Protein AF-A0A7S3HCI3-F1 (afdb_monomer_lite)

Foldseek 3Di:
DDKDAKKFQQAKKKKAWQAAKKAQCDDPRGDIDGHLDMDIGHHGDIGRIMDRPDPTDMDMDHPGWMFGADPVRPHGPDIDDPVNVVVVCVVQLHDDDDPDPVSVPDDRGDHGPDDDDDDPRDPVSVCVSVVVCVVVDPPDPPPDPPDD

Secondary structure (DSSP, 8-state):
-EEPPPEEESS-EEEEEEES-EEE-SSTT-EEE-TT-EEEE-TT-EES-EEESSS-EEEEEESS-EEEEPTTSSSEEEEE-HHHHHHHHHHTT-PPPPSSHHHHHSPPPSP--SPPPPPS--HHHHHHHHHHHTTT--------TT--

Sequence (148 aa):
GTTQPTLVHLGASDTYILSGKLSYTKGPMKGSIGPGVWAYTPAGAKMEGTTAEEDTEYLATFYGPVAFMDADGKSVRELLTGFDVKAAASRSGISLLPNTLAEAIGERPLGYQGPGAPLAMTQERNEAVMSKAAGIAQITELSNAHFV

pLDDT: mean 84.27, std 13.82, range [35.66, 97.81]

Structure (mmCIF, N/CA/C/O backbone):
data_AF-A0A7S3HCI3-F1
#
_entry.id   AF-A0A7S3HCI3-F1
#
loop_
_atom_site.group_PDB
_atom_site.id
_atom_site.type_symbol
_atom_site.label_atom_id
_atom_site.label_alt_id
_atom_site.label_comp_id
_atom_site.label_asym_id
_atom_site.label_entity_id
_atom_site.label_seq_id
_atom_site.pdbx_PDB_ins_code
_atom_site.Cartn_x
_atom_site.Cartn_y
_atom_site.Cartn_z
_atom_site.occupancy
_atom_site.B_iso_or_equiv
_atom_site.auth_seq_id
_atom_site.auth_comp_id
_atom_site.auth_asym_id
_atom_site.auth_atom_id
_atom_site.pdbx_PDB_model_num
ATOM 1 N N . GLY A 1 1 ? -6.499 -10.209 13.473 1.00 84.44 1 GLY A N 1
ATOM 2 C CA . GLY A 1 1 ? -5.660 -9.265 12.728 1.00 84.44 1 GLY A CA 1
ATOM 3 C C . GLY A 1 1 ? -4.501 -9.950 12.027 1.00 84.44 1 GLY A C 1
ATOM 4 O O . GLY A 1 1 ? -4.176 -11.078 12.382 1.00 84.44 1 GLY A O 1
ATOM 5 N N . THR A 1 2 ? -3.882 -9.266 11.065 1.00 92.19 2 THR A N 1
ATOM 6 C CA . THR A 1 2 ? -2.746 -9.749 10.257 1.00 92.19 2 THR A CA 1
ATOM 7 C C . THR A 1 2 ? -1.692 -8.653 10.153 1.00 92.19 2 THR A C 1
ATOM 9 O O . THR A 1 2 ? -2.021 -7.506 9.850 1.00 92.19 2 THR A O 1
ATOM 12 N N . THR A 1 3 ? -0.424 -9.000 10.379 1.00 92.62 3 THR A N 1
ATOM 13 C CA . THR A 1 3 ? 0.712 -8.076 10.258 1.00 92.62 3 THR A CA 1
ATOM 14 C C . THR A 1 3 ? 1.450 -8.305 8.948 1.00 92.62 3 THR A C 1
ATOM 16 O O . THR A 1 3 ? 1.844 -9.427 8.633 1.00 92.62 3 THR A O 1
ATOM 19 N N . GLN A 1 4 ? 1.650 -7.232 8.188 1.00 90.88 4 GLN A N 1
ATOM 20 C CA . GLN A 1 4 ? 2.467 -7.261 6.981 1.00 90.88 4 GLN A CA 1
ATOM 21 C C . GLN A 1 4 ? 3.947 -7.483 7.328 1.00 90.88 4 GLN A C 1
ATOM 23 O O . GLN A 1 4 ? 4.406 -7.015 8.374 1.00 90.88 4 GLN A O 1
ATOM 28 N N . PRO A 1 5 ? 4.718 -8.163 6.463 1.00 92.81 5 PRO A N 1
ATOM 29 C CA . PRO A 1 5 ? 6.158 -8.299 6.652 1.00 92.81 5 PRO A CA 1
ATOM 30 C C . PRO A 1 5 ? 6.862 -6.935 6.623 1.00 92.81 5 PRO A C 1
ATOM 32 O O . PRO A 1 5 ? 6.326 -5.941 6.127 1.00 92.81 5 PRO A O 1
ATOM 35 N N . THR A 1 6 ? 8.101 -6.902 7.119 1.00 94.75 6 THR A N 1
ATOM 36 C CA . THR A 1 6 ? 8.958 -5.721 6.974 1.00 94.75 6 THR A CA 1
ATOM 37 C C . THR A 1 6 ? 9.183 -5.434 5.494 1.00 94.75 6 THR A C 1
ATOM 39 O O . THR A 1 6 ? 9.592 -6.322 4.742 1.00 94.75 6 THR A O 1
ATOM 42 N N . LEU A 1 7 ? 8.954 -4.191 5.085 1.00 95.00 7 LEU A N 1
ATOM 43 C CA . LEU A 1 7 ? 9.055 -3.773 3.693 1.00 95.00 7 LEU A CA 1
ATOM 44 C C . LEU A 1 7 ? 9.715 -2.404 3.546 1.00 95.00 7 LEU A C 1
ATOM 46 O O . LEU A 1 7 ? 9.769 -1.616 4.491 1.00 95.00 7 LEU A O 1
ATOM 50 N N . VAL A 1 8 ? 10.212 -2.123 2.347 1.00 96.25 8 VAL A N 1
ATOM 51 C CA . VAL A 1 8 ? 10.692 -0.809 1.923 1.00 96.25 8 VAL A CA 1
ATOM 52 C C . VAL A 1 8 ? 9.935 -0.392 0.671 1.00 96.25 8 VAL A C 1
ATOM 54 O O . VAL A 1 8 ? 9.868 -1.133 -0.311 1.00 96.25 8 VAL A O 1
ATOM 57 N N . HIS A 1 9 ? 9.392 0.817 0.696 1.00 96.12 9 HIS A N 1
ATOM 58 C CA . HIS A 1 9 ? 8.781 1.450 -0.464 1.00 96.12 9 HIS A CA 1
ATOM 59 C C . HIS A 1 9 ? 9.880 1.988 -1.391 1.00 96.12 9 HIS A C 1
ATOM 61 O O . HIS A 1 9 ? 10.560 2.948 -1.037 1.00 96.12 9 HIS A O 1
ATOM 67 N N . LEU A 1 10 ? 10.102 1.373 -2.563 1.00 97.31 10 LEU A N 1
ATOM 68 C CA . LEU A 1 10 ? 11.132 1.840 -3.512 1.00 97.31 10 LEU A CA 1
ATOM 69 C C . LEU A 1 10 ? 10.668 3.044 -4.349 1.00 97.31 10 LEU A C 1
ATOM 71 O O . LEU A 1 10 ? 11.492 3.742 -4.933 1.00 97.31 10 LEU A O 1
ATOM 75 N N . GLY A 1 11 ? 9.362 3.309 -4.370 1.00 97.62 11 GLY A N 1
ATOM 76 C CA . GLY A 1 11 ? 8.753 4.570 -4.796 1.00 97.62 11 GLY A CA 1
ATOM 77 C C . GLY A 1 11 ? 7.813 5.096 -3.712 1.00 97.62 11 GLY A C 1
ATOM 78 O O . GLY A 1 11 ? 7.634 4.440 -2.693 1.00 97.62 11 GLY A O 1
ATOM 79 N N . ALA A 1 12 ? 7.213 6.269 -3.902 1.00 96.94 12 ALA A N 1
ATOM 80 C CA . ALA A 1 12 ? 6.219 6.773 -2.952 1.00 96.94 12 ALA A CA 1
ATOM 81 C C . ALA A 1 12 ? 4.945 5.907 -2.958 1.00 96.94 12 ALA A C 1
ATOM 83 O O . ALA A 1 12 ? 4.693 5.158 -3.907 1.00 96.94 12 ALA A O 1
ATOM 84 N N . SER A 1 13 ? 4.113 6.031 -1.9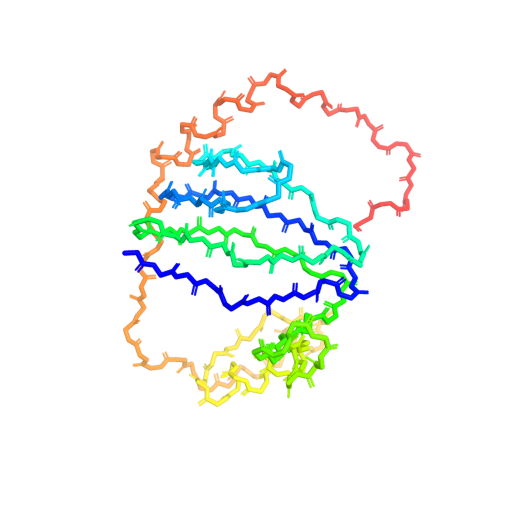28 1.00 95.69 13 SER A N 1
ATOM 85 C CA . SER A 1 13 ? 2.762 5.471 -1.940 1.00 95.69 13 SER A CA 1
ATOM 86 C C . SER A 1 13 ? 1.791 6.270 -1.091 1.00 95.69 13 SER A C 1
ATOM 88 O O . SER A 1 13 ? 2.174 6.841 -0.072 1.00 95.69 13 SER A O 1
ATOM 90 N N . ASP A 1 14 ? 0.520 6.182 -1.447 1.00 95.12 14 ASP A N 1
ATOM 91 C CA . ASP A 1 14 ? -0.592 6.738 -0.688 1.00 95.12 14 ASP A CA 1
ATOM 92 C C . ASP A 1 14 ? -1.504 5.614 -0.209 1.00 95.12 14 ASP A C 1
ATOM 94 O O . ASP A 1 14 ? -1.642 4.585 -0.873 1.00 95.12 14 ASP A O 1
ATOM 98 N N . THR A 1 15 ? -2.143 5.793 0.941 1.00 92.56 15 THR A N 1
ATOM 99 C CA . THR A 1 15 ? -3.132 4.853 1.477 1.00 92.56 15 THR A CA 1
ATOM 100 C C . THR A 1 15 ? -4.324 5.606 2.042 1.00 92.56 15 THR A C 1
ATOM 102 O O . THR A 1 15 ? -4.158 6.605 2.734 1.00 92.56 15 THR A O 1
ATOM 105 N N . TYR A 1 16 ? -5.531 5.116 1.774 1.00 92.00 16 TYR A N 1
ATOM 106 C CA . TYR A 1 16 ? -6.779 5.644 2.309 1.00 92.00 16 TYR A CA 1
ATOM 107 C C . TYR A 1 16 ? -7.607 4.524 2.936 1.00 92.00 16 TYR A C 1
ATOM 109 O O . TYR A 1 16 ? -7.953 3.556 2.258 1.00 92.00 16 TYR A O 1
ATOM 117 N N . ILE A 1 17 ? -7.924 4.644 4.226 1.00 89.62 17 ILE A N 1
ATOM 118 C CA . ILE A 1 17 ? -8.655 3.604 4.959 1.00 89.62 17 ILE A CA 1
ATOM 119 C C . ILE A 1 17 ? -10.157 3.733 4.694 1.00 89.62 17 ILE A C 1
ATOM 121 O O . ILE A 1 17 ? -10.767 4.762 4.990 1.00 89.62 17 ILE A O 1
ATOM 125 N N . LEU A 1 18 ? -10.759 2.662 4.179 1.00 89.75 18 LEU A N 1
ATOM 126 C CA . LEU A 1 18 ? -12.185 2.573 3.865 1.00 89.75 18 LEU A CA 1
ATOM 127 C C . LEU A 1 18 ? -12.967 2.024 5.067 1.00 89.75 18 LEU A C 1
ATOM 129 O O . LEU A 1 18 ? -13.975 2.590 5.488 1.00 89.75 18 LEU A O 1
ATOM 133 N N . SER A 1 19 ? -12.484 0.938 5.661 1.00 90.25 19 SER A N 1
ATOM 134 C CA . SER A 1 19 ? -13.112 0.262 6.796 1.00 90.25 19 SER A CA 1
ATOM 135 C C . SER A 1 19 ? -12.046 -0.392 7.684 1.00 90.25 19 SER A C 1
ATOM 137 O O . SER A 1 19 ? -10.894 -0.536 7.277 1.00 90.25 19 SER A O 1
ATOM 139 N N . GLY A 1 20 ? -12.416 -0.759 8.911 1.00 92.19 20 GLY A N 1
ATOM 140 C CA . GLY A 1 20 ? -11.519 -1.430 9.854 1.00 92.19 20 GLY A CA 1
ATOM 141 C C . GLY A 1 20 ? -10.498 -0.514 10.533 1.00 92.19 20 GLY A C 1
ATOM 142 O O . GLY A 1 20 ? -10.730 0.688 10.705 1.00 92.19 20 GLY A O 1
ATOM 143 N N . LYS A 1 21 ? -9.352 -1.088 10.920 1.00 92.94 21 LYS A N 1
ATOM 144 C CA . LYS A 1 21 ? -8.317 -0.419 11.715 1.00 92.94 21 LYS A CA 1
ATOM 145 C C . LYS A 1 21 ? -6.923 -0.959 11.408 1.00 92.94 21 LYS A C 1
ATOM 147 O O . LYS A 1 21 ? -6.653 -2.153 11.547 1.00 92.94 21 LYS A O 1
ATOM 152 N N . LEU A 1 22 ? -6.016 -0.039 11.088 1.00 92.50 22 LEU A N 1
ATOM 153 C CA . LEU A 1 22 ? -4.631 -0.325 10.736 1.00 92.50 22 LEU A CA 1
ATOM 154 C C . LEU A 1 22 ? -3.676 0.304 11.764 1.00 92.50 22 LEU A C 1
ATOM 156 O O . LEU A 1 22 ? -3.736 1.505 12.019 1.00 92.50 22 LEU A O 1
ATOM 160 N N . SER A 1 23 ? -2.791 -0.494 12.356 1.00 92.06 23 SER A N 1
ATOM 161 C CA . SER A 1 23 ? -1.837 -0.075 13.388 1.00 92.06 23 SER A CA 1
ATOM 162 C C . SER A 1 23 ? -0.393 -0.136 12.895 1.00 92.06 23 SER A C 1
ATOM 164 O O . SER A 1 23 ? 0.050 -1.141 12.338 1.00 92.06 23 SER A O 1
ATOM 166 N N . TYR A 1 24 ? 0.376 0.909 13.190 1.00 89.44 24 TYR A N 1
ATOM 167 C CA . TYR A 1 24 ? 1.829 0.937 13.040 1.00 89.44 24 TYR A CA 1
ATOM 168 C C . TYR A 1 24 ? 2.458 0.617 14.393 1.00 89.44 24 TYR A C 1
ATOM 170 O 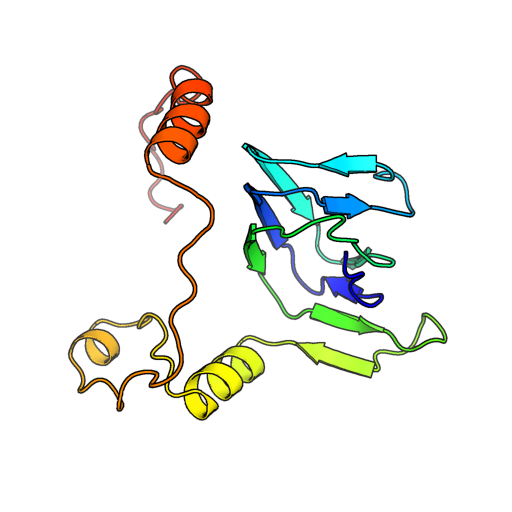O . TYR A 1 24 ? 2.285 1.353 15.367 1.00 89.44 24 TYR A O 1
ATOM 178 N N . THR A 1 25 ? 3.181 -0.497 14.490 1.00 82.12 25 THR A N 1
ATOM 179 C CA . THR A 1 25 ? 3.681 -0.989 15.786 1.00 82.12 25 THR A CA 1
ATOM 180 C C . THR A 1 25 ? 4.996 -0.342 16.215 1.00 82.12 25 THR A C 1
ATOM 182 O O . THR A 1 25 ? 5.343 -0.368 17.400 1.00 82.12 25 THR A O 1
ATOM 185 N N . LYS A 1 26 ? 5.734 0.239 15.265 1.00 82.56 26 LYS A N 1
ATOM 186 C CA . LYS A 1 26 ? 7.074 0.805 15.453 1.00 82.56 26 LYS A CA 1
ATOM 187 C C . LYS A 1 26 ? 7.242 2.126 14.698 1.00 82.56 26 LYS A C 1
ATOM 189 O O . LYS A 1 26 ? 6.424 2.485 13.857 1.00 82.56 26 LYS A O 1
ATOM 194 N N . GLY A 1 27 ? 8.346 2.811 14.990 1.00 82.75 27 GLY A N 1
ATOM 195 C CA . GLY A 1 27 ? 8.741 4.054 14.334 1.00 82.75 27 GLY A CA 1
ATOM 196 C C . GLY A 1 27 ? 8.009 5.298 14.856 1.00 82.75 27 GLY A C 1
ATOM 197 O O . GLY A 1 27 ? 7.185 5.204 15.768 1.00 82.75 27 GLY A O 1
ATOM 198 N N . PRO A 1 28 ? 8.310 6.479 14.286 1.00 81.06 28 PRO A N 1
ATOM 199 C CA . PRO A 1 28 ? 7.740 7.758 14.721 1.00 81.06 28 PRO A CA 1
ATOM 200 C C . PRO A 1 28 ? 6.216 7.840 14.580 1.00 81.06 28 PRO A C 1
ATOM 202 O O . PRO A 1 28 ? 5.570 8.574 15.316 1.00 81.06 28 PRO A O 1
ATOM 205 N N . MET A 1 29 ? 5.648 7.058 13.658 1.00 78.19 29 MET A N 1
ATOM 206 C CA . MET A 1 29 ? 4.212 7.001 13.377 1.00 78.19 29 MET A CA 1
ATOM 207 C C . MET A 1 29 ? 3.487 5.904 14.173 1.00 78.19 29 MET A C 1
ATOM 209 O O . MET A 1 29 ? 2.378 5.520 13.807 1.00 78.19 29 MET A O 1
ATOM 213 N N . LYS A 1 30 ? 4.100 5.375 15.247 1.00 87.06 30 LYS A N 1
ATOM 214 C CA . LYS A 1 30 ? 3.481 4.347 16.094 1.00 87.06 30 LYS A CA 1
ATOM 215 C C . LYS A 1 30 ? 2.105 4.814 16.580 1.00 87.06 30 LYS A C 1
ATOM 217 O O . LYS A 1 30 ? 1.990 5.837 17.249 1.00 87.06 30 LYS A O 1
ATOM 222 N N . GLY A 1 31 ? 1.076 4.028 16.292 1.00 88.88 31 GLY A N 1
ATOM 223 C CA . GLY A 1 31 ? -0.313 4.386 16.558 1.00 88.88 31 GLY A CA 1
ATOM 224 C C . GLY A 1 31 ? -1.267 3.587 15.681 1.00 88.88 31 GLY A C 1
ATOM 225 O O . GLY A 1 31 ? -0.883 2.561 15.124 1.00 88.88 31 GLY A O 1
ATOM 226 N N . SER A 1 32 ? -2.504 4.061 15.549 1.00 91.56 32 SER A N 1
ATOM 227 C CA . SER A 1 32 ? -3.509 3.435 14.689 1.00 91.56 32 SER A CA 1
ATOM 228 C C . SER A 1 32 ? -4.270 4.462 13.869 1.00 91.56 32 SER A C 1
ATOM 230 O O . SER A 1 32 ? -4.621 5.522 14.386 1.00 91.56 32 SER A O 1
ATOM 232 N N . ILE A 1 33 ? -4.584 4.100 12.633 1.00 89.62 33 ILE A N 1
ATOM 233 C CA . ILE A 1 33 ? -5.433 4.851 11.716 1.00 89.62 33 ILE A CA 1
ATOM 234 C C . ILE A 1 33 ? -6.691 4.039 11.387 1.00 89.62 33 ILE A C 1
ATOM 236 O O . ILE A 1 33 ? -6.697 2.809 11.456 1.00 89.62 33 ILE A O 1
ATOM 240 N N . GLY A 1 34 ? -7.775 4.744 11.073 1.00 89.75 34 GLY A N 1
ATOM 241 C CA . GLY A 1 34 ? -9.093 4.167 10.816 1.00 89.75 34 GLY A CA 1
ATOM 242 C C . GLY A 1 34 ? -9.795 4.863 9.648 1.00 89.75 34 GLY A C 1
ATOM 243 O O . GLY A 1 34 ? -9.163 5.659 8.951 1.00 89.75 34 GLY A O 1
ATOM 244 N N . PRO A 1 35 ? -11.091 4.592 9.427 1.00 89.62 35 PRO A N 1
ATOM 245 C CA . PRO A 1 35 ? -11.801 5.007 8.222 1.00 89.62 35 PRO A CA 1
ATOM 246 C C . PRO A 1 35 ? -11.775 6.519 7.998 1.00 89.62 35 PRO A C 1
ATOM 248 O O . PRO A 1 35 ? -12.001 7.298 8.926 1.00 89.62 35 PRO A O 1
ATOM 251 N N . GLY A 1 36 ? -11.532 6.925 6.754 1.00 84.06 36 GLY A N 1
ATOM 252 C CA . GLY A 1 36 ? -11.433 8.328 6.354 1.00 84.06 36 GLY A CA 1
ATOM 253 C C . GLY A 1 36 ? -10.039 8.940 6.504 1.00 84.06 36 GLY A C 1
ATOM 254 O O . GLY A 1 36 ? -9.846 10.092 6.119 1.00 84.06 36 GLY A O 1
ATOM 255 N N . VAL A 1 37 ? -9.063 8.199 7.037 1.00 87.94 37 VAL A N 1
ATOM 256 C CA . VAL A 1 37 ? -7.673 8.660 7.131 1.00 87.94 37 VAL A CA 1
ATOM 257 C C . VAL A 1 37 ? -6.937 8.384 5.823 1.00 87.94 37 VAL A C 1
ATOM 259 O O . VAL A 1 37 ? -6.905 7.248 5.346 1.00 87.94 37 VAL A O 1
ATOM 262 N N . TRP A 1 38 ? -6.308 9.429 5.286 1.00 92.00 38 TRP A N 1
ATOM 263 C CA . TRP A 1 38 ? -5.309 9.345 4.226 1.00 92.00 38 TRP A CA 1
ATOM 264 C C . TRP A 1 38 ? -3.900 9.416 4.823 1.00 92.00 38 TRP A C 1
ATOM 266 O O . TRP A 1 38 ? -3.651 10.197 5.744 1.00 92.00 38 TRP A O 1
ATOM 276 N N . ALA A 1 39 ? -2.982 8.615 4.295 1.00 88.56 39 ALA A N 1
ATOM 277 C CA . ALA A 1 39 ? -1.587 8.577 4.700 1.00 88.56 39 ALA A CA 1
ATOM 278 C C . ALA A 1 39 ? -0.671 8.564 3.472 1.00 88.56 39 ALA A C 1
ATOM 280 O O . ALA A 1 39 ? -0.883 7.790 2.540 1.00 88.56 39 ALA A O 1
ATOM 281 N N . TYR A 1 40 ? 0.381 9.378 3.527 1.00 93.12 40 TYR A N 1
ATOM 282 C CA . TYR A 1 40 ? 1.468 9.400 2.552 1.00 93.12 40 TYR A CA 1
ATOM 283 C C . TYR A 1 40 ? 2.692 8.670 3.101 1.00 93.12 40 TYR A C 1
ATOM 285 O O . TYR A 1 40 ? 3.087 8.875 4.251 1.00 93.12 40 TYR A O 1
ATOM 293 N N . THR A 1 41 ? 3.325 7.855 2.261 1.00 92.25 41 THR A N 1
ATOM 294 C CA . THR A 1 41 ? 4.586 7.171 2.555 1.00 92.25 41 THR A CA 1
ATOM 295 C C . THR A 1 41 ? 5.636 7.577 1.517 1.00 92.25 41 THR A C 1
ATOM 297 O O . THR A 1 41 ? 5.455 7.304 0.327 1.00 92.25 41 THR A O 1
ATOM 300 N N . PRO A 1 42 ? 6.741 8.230 1.924 1.00 94.19 42 PRO A N 1
ATOM 301 C CA . PRO A 1 42 ? 7.778 8.651 0.990 1.00 94.19 42 PRO A CA 1
ATOM 302 C C . PRO A 1 42 ? 8.593 7.463 0.464 1.00 94.19 42 PRO A C 1
ATOM 304 O O . PRO A 1 42 ? 8.745 6.440 1.134 1.00 94.19 42 PRO A O 1
ATOM 307 N N . ALA A 1 43 ? 9.188 7.634 -0.718 1.00 96.75 43 ALA A N 1
ATOM 308 C CA . ALA A 1 43 ? 10.159 6.681 -1.250 1.00 96.75 43 ALA A CA 1
ATOM 309 C C . ALA A 1 43 ? 11.339 6.490 -0.276 1.00 96.75 43 ALA A C 1
ATOM 311 O O . ALA A 1 43 ? 11.818 7.440 0.343 1.00 96.75 43 ALA A O 1
ATOM 312 N N . GLY A 1 44 ? 11.805 5.251 -0.141 1.00 95.06 44 GLY A N 1
ATOM 313 C CA . GLY A 1 44 ? 12.846 4.845 0.804 1.00 95.06 44 GLY A CA 1
ATOM 314 C C . GLY A 1 44 ? 12.345 4.582 2.227 1.00 95.06 44 GLY A C 1
ATOM 315 O O . GLY A 1 44 ? 13.127 4.130 3.065 1.00 95.06 44 GLY A O 1
ATOM 316 N N . ALA A 1 45 ? 11.062 4.818 2.525 1.00 93.19 45 ALA A N 1
ATOM 317 C CA . ALA A 1 45 ? 10.506 4.504 3.834 1.00 93.19 45 ALA A CA 1
ATOM 318 C C . ALA A 1 45 ? 10.541 2.993 4.097 1.00 93.19 45 ALA A C 1
ATOM 320 O O . ALA A 1 45 ? 9.996 2.194 3.330 1.00 93.19 45 ALA A O 1
ATOM 321 N N . LYS A 1 46 ? 11.159 2.614 5.220 1.00 93.25 46 LYS A N 1
ATOM 322 C CA . LYS A 1 46 ? 11.125 1.254 5.756 1.00 93.25 46 LYS A CA 1
ATOM 323 C C . LYS A 1 46 ? 9.981 1.130 6.756 1.00 93.25 46 LYS A C 1
ATOM 325 O O . LYS A 1 46 ? 9.969 1.816 7.775 1.00 93.25 46 LYS A O 1
ATOM 330 N N . MET A 1 47 ? 9.058 0.219 6.483 1.00 90.38 47 MET A N 1
ATOM 331 C CA . MET A 1 47 ? 7.950 -0.121 7.365 1.00 90.38 47 MET A CA 1
ATOM 332 C C . MET A 1 47 ? 8.245 -1.454 8.041 1.00 90.38 47 MET A C 1
ATOM 334 O O . MET A 1 47 ? 8.372 -2.483 7.383 1.00 90.38 47 MET A O 1
ATOM 338 N N . GLU A 1 48 ? 8.347 -1.454 9.366 1.00 88.88 48 GLU A N 1
ATOM 339 C CA . GLU A 1 48 ? 8.577 -2.667 10.164 1.00 88.88 48 GLU A CA 1
ATOM 340 C C . GLU A 1 48 ? 7.271 -3.408 10.484 1.00 88.88 48 GLU A C 1
ATOM 342 O O . GLU A 1 48 ? 7.029 -3.821 11.620 1.00 88.88 48 GLU A O 1
ATOM 347 N N . GLY A 1 49 ? 6.434 -3.551 9.460 1.00 81.44 49 GLY A N 1
ATOM 348 C CA . GLY A 1 49 ? 5.127 -4.174 9.549 1.00 81.44 49 GLY A CA 1
ATOM 349 C C . GLY A 1 49 ? 4.018 -3.202 9.938 1.00 81.44 49 GLY A C 1
ATOM 350 O O . GLY A 1 49 ? 4.154 -2.348 10.818 1.00 81.44 49 GLY A O 1
ATOM 351 N N . THR A 1 50 ? 2.893 -3.381 9.258 1.00 88.88 50 THR A N 1
ATOM 352 C CA . THR A 1 50 ? 1.630 -2.717 9.561 1.00 88.88 50 THR A CA 1
ATOM 353 C C . THR A 1 50 ? 0.603 -3.792 9.888 1.00 88.88 50 THR A C 1
ATOM 355 O O . THR A 1 50 ? 0.514 -4.792 9.173 1.00 88.88 50 THR A O 1
ATOM 358 N N . THR A 1 51 ? -0.147 -3.622 10.972 1.00 93.69 51 THR A N 1
ATOM 359 C CA . THR A 1 51 ? -1.086 -4.628 11.479 1.00 93.69 51 THR A CA 1
ATOM 360 C C . THR A 1 51 ? -2.518 -4.198 11.223 1.00 93.69 51 THR A C 1
ATOM 362 O O . THR A 1 51 ? -2.966 -3.202 11.780 1.00 93.69 51 THR A O 1
ATOM 365 N N . ALA A 1 52 ? -3.256 -4.962 10.423 1.00 94.94 52 ALA A N 1
ATOM 366 C CA . ALA A 1 52 ? -4.712 -4.882 10.411 1.00 94.94 52 ALA A CA 1
ATOM 367 C C . ALA A 1 52 ? -5.219 -5.543 11.700 1.00 94.94 52 ALA A C 1
ATOM 369 O O . ALA A 1 52 ? -5.007 -6.738 11.889 1.00 94.94 52 ALA A O 1
ATOM 370 N N . GLU A 1 53 ? -5.811 -4.782 12.619 1.00 93.81 53 GLU A N 1
ATOM 371 C CA . GLU A 1 53 ? -6.286 -5.295 13.921 1.00 93.81 53 GLU A CA 1
ATOM 372 C C . GLU A 1 53 ? -7.552 -6.154 13.740 1.00 93.81 53 GLU A C 1
ATOM 374 O O . GLU A 1 53 ? -7.714 -7.206 14.364 1.00 93.81 53 GLU A O 1
ATOM 379 N N . GLU A 1 54 ? -8.388 -5.741 12.791 1.00 93.50 54 GLU A N 1
ATOM 380 C CA . GLU A 1 54 ? -9.661 -6.332 12.378 1.00 93.50 54 GLU A CA 1
ATOM 381 C C . GLU A 1 54 ? -9.744 -6.389 10.843 1.00 93.50 54 GLU A C 1
ATOM 383 O O . GLU A 1 54 ? -8.804 -5.965 10.159 1.00 93.50 54 GLU A O 1
ATOM 388 N N . ASP A 1 55 ? -10.849 -6.898 10.295 1.00 91.94 55 ASP A N 1
ATOM 389 C CA . ASP A 1 55 ? -11.095 -6.868 8.850 1.00 91.94 55 ASP A CA 1
ATOM 390 C C . ASP A 1 55 ? -11.039 -5.416 8.357 1.00 91.94 55 ASP A C 1
ATOM 392 O O . ASP A 1 55 ? -11.822 -4.560 8.771 1.00 91.94 55 ASP A O 1
ATOM 396 N N . THR A 1 56 ? -10.033 -5.129 7.531 1.00 91.81 56 THR A N 1
ATOM 397 C CA . THR A 1 56 ? -9.634 -3.770 7.159 1.00 91.81 56 THR A CA 1
ATOM 398 C C . THR A 1 56 ? -9.509 -3.677 5.651 1.00 91.81 56 THR A C 1
ATOM 400 O O . THR A 1 56 ? -8.744 -4.420 5.037 1.00 91.81 56 THR A O 1
ATOM 403 N N . GLU A 1 57 ? -10.222 -2.720 5.068 1.00 92.56 57 GLU A N 1
ATOM 404 C CA . GLU A 1 57 ? -10.153 -2.403 3.647 1.00 92.56 57 GLU A CA 1
ATOM 405 C C . GLU A 1 57 ? -9.523 -1.026 3.480 1.00 92.56 57 GLU A C 1
ATOM 407 O O . GLU A 1 57 ? -9.903 -0.056 4.144 1.00 92.56 57 GLU A O 1
ATOM 412 N N . TYR A 1 58 ? -8.569 -0.920 2.564 1.00 91.94 58 TYR A N 1
ATOM 413 C CA . TYR A 1 58 ? -7.958 0.349 2.208 1.00 91.94 58 TYR A CA 1
ATOM 414 C C . TYR A 1 58 ? -7.657 0.395 0.713 1.00 91.94 58 TYR A C 1
ATOM 416 O O . TYR A 1 58 ? -7.378 -0.625 0.083 1.00 91.94 58 TYR A O 1
ATOM 424 N N . LEU A 1 59 ? -7.700 1.598 0.151 1.00 92.50 59 LEU A N 1
ATOM 425 C CA . LEU A 1 59 ? -7.164 1.884 -1.172 1.00 92.50 59 LEU A CA 1
ATOM 426 C C . LEU A 1 59 ? -5.692 2.256 -1.014 1.00 92.50 59 LEU A C 1
ATOM 428 O O . LEU A 1 59 ? -5.367 3.078 -0.160 1.00 92.50 59 LEU A O 1
ATOM 432 N N . ALA A 1 60 ? -4.815 1.686 -1.835 1.00 93.31 60 ALA A N 1
ATOM 433 C CA . ALA A 1 60 ? -3.416 2.087 -1.875 1.00 93.31 60 ALA A CA 1
ATOM 434 C C . ALA A 1 60 ? -2.916 2.247 -3.309 1.00 93.31 60 ALA A C 1
ATOM 436 O O . ALA A 1 60 ? -3.184 1.408 -4.170 1.00 93.31 60 ALA A O 1
ATOM 437 N N . THR A 1 61 ? -2.144 3.308 -3.526 1.00 95.25 61 THR A N 1
ATOM 438 C CA . THR A 1 61 ? -1.454 3.591 -4.787 1.00 95.25 61 THR A CA 1
ATOM 439 C C . THR A 1 61 ? 0.041 3.528 -4.535 1.00 95.25 61 THR A C 1
ATOM 441 O O . THR A 1 61 ? 0.532 4.169 -3.612 1.00 95.25 61 THR A O 1
ATOM 444 N N . PHE A 1 62 ? 0.771 2.774 -5.355 1.00 95.75 62 PHE A N 1
ATOM 445 C CA . PHE A 1 62 ? 2.222 2.622 -5.248 1.00 95.75 62 PHE A CA 1
ATOM 446 C C . PHE A 1 62 ? 2.883 3.157 -6.519 1.00 95.75 62 PHE A C 1
ATOM 448 O O . PHE A 1 62 ? 2.653 2.634 -7.609 1.00 95.75 62 PHE A O 1
ATOM 455 N N . TYR A 1 63 ? 3.742 4.165 -6.383 1.00 96.31 63 TYR A N 1
ATOM 456 C CA . TYR A 1 63 ? 4.499 4.774 -7.485 1.00 96.31 63 TYR A CA 1
ATOM 457 C C . TYR A 1 63 ? 5.887 4.134 -7.625 1.00 96.31 63 TYR A C 1
ATOM 459 O O . TYR A 1 63 ? 6.900 4.811 -7.788 1.00 96.31 63 TYR A O 1
ATOM 467 N N . GLY A 1 64 ? 5.945 2.811 -7.492 1.00 96.31 64 GLY A N 1
ATOM 468 C CA . GLY A 1 64 ? 7.167 2.020 -7.575 1.00 96.31 64 GLY A CA 1
ATOM 469 C C . GLY A 1 64 ? 7.013 0.652 -6.905 1.00 96.31 64 GLY A C 1
ATOM 470 O O . GLY A 1 64 ? 5.983 0.385 -6.283 1.00 96.31 64 GLY A O 1
ATOM 471 N N . PRO A 1 65 ? 8.017 -0.232 -7.031 1.00 97.56 65 PRO A N 1
ATOM 472 C CA . PRO A 1 65 ? 7.993 -1.538 -6.384 1.00 97.56 65 PRO A CA 1
ATOM 473 C C . PRO A 1 65 ? 8.038 -1.455 -4.854 1.00 97.56 65 PRO A C 1
ATOM 475 O O . PRO A 1 65 ? 8.540 -0.488 -4.274 1.00 97.56 65 PRO A O 1
ATOM 478 N N . VAL A 1 66 ? 7.597 -2.529 -4.204 1.00 97.25 66 VAL A N 1
ATOM 479 C CA . VAL A 1 66 ? 7.777 -2.748 -2.764 1.00 97.25 66 VAL A CA 1
ATOM 480 C C . VAL A 1 66 ? 8.794 -3.864 -2.565 1.00 97.25 66 VAL A C 1
ATOM 482 O O . VAL A 1 66 ? 8.646 -4.945 -3.130 1.00 97.25 66 VAL A O 1
ATOM 485 N N . ALA A 1 67 ? 9.831 -3.613 -1.772 1.00 97.69 67 ALA A N 1
ATOM 486 C CA . ALA A 1 67 ? 10.821 -4.619 -1.411 1.00 97.69 67 ALA A CA 1
ATOM 487 C C . ALA A 1 67 ? 10.463 -5.240 -0.064 1.00 97.69 67 ALA A C 1
ATOM 489 O O . ALA A 1 67 ? 10.447 -4.542 0.948 1.00 97.69 67 ALA A O 1
ATOM 490 N N . PHE A 1 68 ? 10.206 -6.544 -0.029 1.00 97.00 68 PHE A N 1
ATOM 491 C CA . PHE A 1 68 ? 10.047 -7.262 1.230 1.00 97.00 68 PHE A CA 1
ATOM 492 C C . PHE A 1 68 ? 11.424 -7.668 1.755 1.00 97.00 68 PHE A C 1
ATOM 494 O O . PHE A 1 68 ? 12.238 -8.252 1.036 1.00 97.00 68 PHE A O 1
ATOM 501 N N . MET A 1 69 ? 11.689 -7.338 3.015 1.00 96.56 69 MET A N 1
ATOM 502 C CA . MET A 1 69 ? 12.992 -7.544 3.642 1.00 96.56 69 MET A CA 1
ATOM 503 C C . MET A 1 69 ? 13.096 -8.950 4.237 1.00 96.56 69 MET A C 1
ATOM 505 O O . MET A 1 69 ? 12.097 -9.530 4.670 1.00 96.56 69 MET A O 1
ATOM 509 N N . ASP A 1 70 ? 14.311 -9.484 4.279 1.00 96.00 70 ASP A N 1
ATOM 510 C CA . ASP A 1 70 ? 14.626 -10.704 5.018 1.00 96.00 70 ASP A CA 1
ATOM 511 C C . ASP A 1 70 ? 14.674 -10.436 6.539 1.00 96.00 70 ASP A C 1
ATOM 513 O O . ASP A 1 70 ? 14.629 -9.290 7.004 1.00 96.00 70 ASP A O 1
ATOM 517 N N . ALA A 1 71 ? 14.771 -11.499 7.337 1.00 92.88 71 ALA A N 1
ATOM 518 C CA . ALA A 1 71 ? 14.805 -11.448 8.797 1.00 92.88 71 ALA A CA 1
ATOM 519 C C . ALA A 1 71 ? 16.019 -10.680 9.353 1.00 92.88 71 ALA A C 1
ATOM 521 O O . ALA A 1 71 ? 15.953 -10.151 10.462 1.00 92.88 71 ALA A O 1
ATOM 522 N N . ASP A 1 72 ? 17.108 -10.569 8.582 1.00 92.94 72 ASP A N 1
ATOM 523 C CA . ASP A 1 72 ? 18.280 -9.754 8.933 1.00 92.94 72 ASP A CA 1
ATOM 524 C C . ASP A 1 72 ? 17.995 -8.236 8.906 1.00 92.94 72 ASP A C 1
ATOM 526 O O . ASP A 1 72 ? 18.804 -7.429 9.376 1.00 92.94 72 ASP A O 1
ATOM 530 N N . GLY A 1 73 ? 16.845 -7.838 8.350 1.00 86.75 73 GLY A N 1
ATOM 531 C CA . GLY A 1 73 ? 16.398 -6.459 8.218 1.00 86.75 73 GLY A CA 1
ATOM 532 C C . GLY A 1 73 ? 17.225 -5.606 7.250 1.00 86.75 73 GLY A C 1
ATOM 533 O O . GLY A 1 73 ? 17.020 -4.385 7.230 1.00 86.75 73 GLY A O 1
ATOM 534 N N . LYS A 1 74 ? 18.141 -6.207 6.482 1.00 90.44 74 LYS A N 1
ATOM 535 C CA . LYS A 1 74 ? 19.091 -5.539 5.576 1.00 90.44 74 LYS A CA 1
ATOM 536 C C . LYS A 1 74 ? 18.998 -6.058 4.144 1.00 90.44 74 LYS A C 1
ATOM 538 O O . LYS A 1 74 ? 19.111 -5.262 3.217 1.00 90.44 74 LYS A O 1
ATOM 543 N N . SER A 1 75 ? 18.786 -7.354 3.969 1.00 96.25 75 SER A N 1
ATOM 544 C CA . SER A 1 75 ? 18.708 -8.006 2.667 1.00 96.25 75 SER A CA 1
ATOM 545 C C . SER A 1 75 ? 17.291 -7.926 2.104 1.00 96.25 75 SER A C 1
ATOM 547 O O . SER A 1 75 ? 16.305 -8.013 2.839 1.00 96.25 75 SER A O 1
ATOM 549 N N . VAL A 1 76 ? 17.180 -7.753 0.785 1.00 97.50 76 VAL A N 1
ATOM 550 C CA . VAL A 1 76 ? 15.896 -7.836 0.076 1.00 97.50 76 VAL A CA 1
ATOM 551 C C . VAL A 1 76 ? 15.613 -9.303 -0.231 1.00 97.50 76 VAL A C 1
ATOM 553 O O . VAL A 1 76 ? 16.420 -9.954 -0.891 1.00 97.50 76 VAL A O 1
ATOM 556 N N . ARG A 1 77 ? 14.468 -9.813 0.231 1.00 97.25 77 ARG A N 1
ATOM 557 C CA . ARG A 1 77 ? 14.020 -11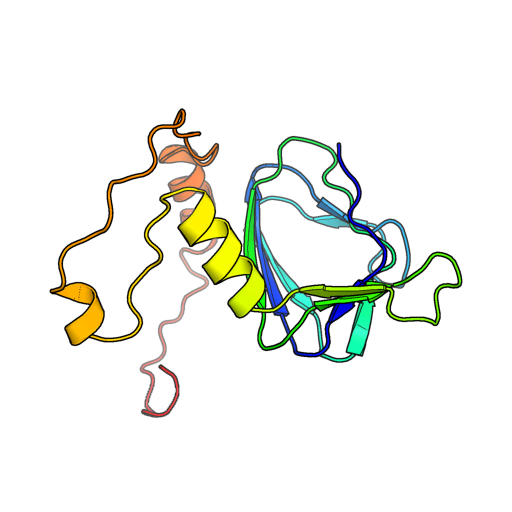.188 -0.021 1.00 97.25 77 ARG A CA 1
ATOM 558 C C . ARG A 1 77 ? 13.307 -11.312 -1.365 1.00 97.25 77 ARG A C 1
ATOM 560 O O . ARG A 1 77 ? 13.548 -12.251 -2.113 1.00 97.25 77 ARG A O 1
ATOM 567 N N . GLU A 1 78 ? 12.416 -10.374 -1.663 1.00 97.06 78 GLU A N 1
ATOM 568 C CA . GLU A 1 78 ? 11.603 -10.371 -2.881 1.00 97.06 78 GLU A CA 1
ATOM 569 C C . GLU A 1 78 ? 11.136 -8.946 -3.215 1.00 97.06 78 GLU A C 1
ATOM 571 O O . GLU A 1 78 ? 11.106 -8.063 -2.351 1.00 97.06 78 GLU A O 1
ATOM 576 N N . LEU A 1 79 ? 10.753 -8.730 -4.473 1.00 97.81 79 LEU A N 1
ATOM 577 C CA . LEU A 1 79 ? 10.146 -7.490 -4.945 1.00 97.81 79 LEU A CA 1
ATOM 578 C C . LEU A 1 79 ? 8.711 -7.773 -5.378 1.00 97.81 79 LEU A C 1
ATOM 580 O O . LEU A 1 79 ? 8.472 -8.703 -6.141 1.00 97.81 79 LEU A O 1
ATOM 584 N N . LEU A 1 80 ? 7.778 -6.940 -4.929 1.00 97.25 80 LEU A N 1
ATOM 585 C CA . LEU A 1 80 ? 6.425 -6.881 -5.458 1.00 97.25 80 LEU A CA 1
ATOM 586 C C . LEU A 1 80 ? 6.341 -5.743 -6.473 1.00 97.25 80 LEU A C 1
ATOM 588 O O . LEU A 1 80 ? 6.535 -4.571 -6.136 1.00 97.25 80 LEU A O 1
ATOM 592 N N . THR A 1 81 ? 6.036 -6.091 -7.717 1.00 97.12 81 THR A N 1
ATOM 593 C CA . THR A 1 81 ? 5.898 -5.155 -8.833 1.00 97.12 81 THR A CA 1
ATOM 594 C C . THR A 1 81 ? 4.502 -5.226 -9.448 1.00 97.12 81 THR A C 1
ATOM 596 O O . THR A 1 81 ? 3.721 -6.149 -9.207 1.00 97.12 81 THR A O 1
ATOM 599 N N . GLY A 1 82 ? 4.196 -4.276 -10.336 1.00 92.38 82 GLY A N 1
ATOM 600 C CA . GLY A 1 82 ? 2.975 -4.340 -11.139 1.00 92.38 82 GLY A CA 1
ATOM 601 C C . GLY A 1 82 ? 2.885 -5.596 -12.019 1.00 92.38 82 GLY A C 1
ATOM 602 O O . GLY A 1 82 ? 1.779 -6.041 -12.316 1.00 92.38 82 GLY A O 1
ATOM 603 N N . PHE A 1 83 ? 4.010 -6.205 -12.415 1.00 93.38 83 PHE A N 1
ATOM 604 C CA . PHE A 1 83 ? 3.993 -7.456 -13.181 1.00 93.38 83 PHE A CA 1
ATOM 605 C C . PHE A 1 83 ? 3.542 -8.642 -12.332 1.00 93.38 83 PHE A C 1
ATOM 607 O O . PHE A 1 83 ? 2.778 -9.472 -12.819 1.00 93.38 83 PHE A O 1
ATOM 614 N N . ASP A 1 84 ? 3.938 -8.686 -11.061 1.00 96.12 84 ASP A N 1
ATOM 615 C CA . ASP A 1 84 ? 3.509 -9.729 -10.126 1.00 96.12 84 ASP A CA 1
ATOM 616 C C . ASP A 1 84 ? 1.999 -9.648 -9.877 1.00 96.12 84 ASP A C 1
ATOM 618 O O . ASP A 1 84 ? 1.307 -10.667 -9.924 1.00 96.12 84 ASP A O 1
ATOM 622 N N . VAL A 1 85 ? 1.469 -8.427 -9.720 1.00 93.44 85 VAL A N 1
ATOM 623 C CA . VAL A 1 85 ? 0.024 -8.170 -9.598 1.00 93.44 85 VAL A CA 1
ATOM 624 C C . VAL A 1 85 ? -0.720 -8.579 -10.874 1.00 93.44 85 VAL A C 1
ATOM 626 O O . VAL A 1 85 ? -1.718 -9.295 -10.797 1.00 93.44 85 VAL A O 1
ATOM 629 N N . LYS A 1 86 ? -0.217 -8.202 -12.060 1.00 90.88 86 LYS A N 1
ATOM 630 C CA . LYS A 1 86 ? -0.791 -8.620 -13.356 1.00 90.88 86 LYS A CA 1
ATOM 631 C C . LYS A 1 86 ? -0.802 -10.140 -13.513 1.00 90.88 86 LYS A C 1
ATOM 633 O O . LYS A 1 86 ? -1.808 -10.711 -13.933 1.00 90.88 86 LYS A O 1
ATOM 638 N N . ALA A 1 87 ? 0.290 -10.806 -13.150 1.00 92.12 87 ALA A N 1
ATOM 639 C CA . ALA A 1 87 ? 0.397 -12.256 -13.221 1.00 92.12 87 ALA A CA 1
ATOM 640 C C . ALA A 1 87 ? -0.556 -12.946 -12.229 1.00 92.12 87 ALA A C 1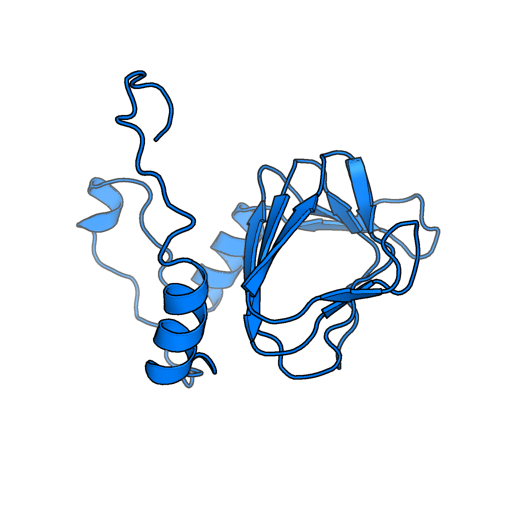
ATOM 642 O O . ALA A 1 87 ? -1.191 -13.939 -12.582 1.00 92.12 87 ALA A O 1
ATOM 643 N N . ALA A 1 88 ? -0.698 -12.417 -11.010 1.00 91.94 88 ALA A N 1
ATOM 644 C CA . ALA A 1 88 ? -1.635 -12.929 -10.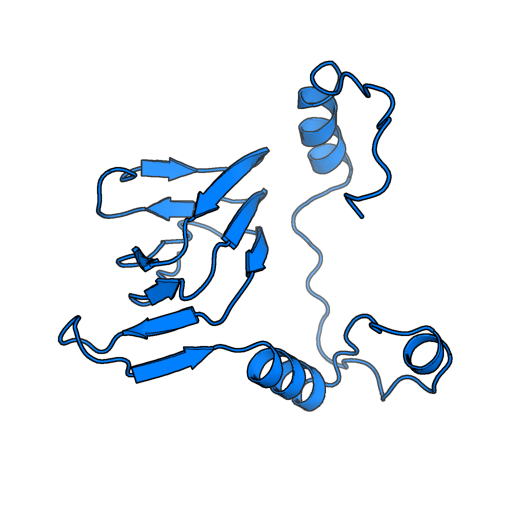010 1.00 91.94 88 ALA A CA 1
ATOM 645 C C . ALA A 1 88 ? -3.102 -12.771 -10.442 1.00 91.94 88 ALA A C 1
ATOM 647 O O . ALA A 1 88 ? -3.887 -13.711 -10.291 1.00 91.94 88 ALA A O 1
ATOM 648 N N . ALA A 1 89 ? -3.452 -11.626 -11.035 1.00 90.19 89 ALA A N 1
ATOM 649 C CA . ALA A 1 89 ? -4.782 -11.377 -11.582 1.00 90.19 89 ALA A CA 1
ATOM 650 C C . ALA A 1 89 ? -5.103 -12.349 -12.727 1.00 90.19 89 ALA A C 1
ATOM 652 O O . ALA A 1 89 ? -6.129 -13.024 -12.688 1.00 90.19 89 ALA A O 1
ATOM 653 N N . SER A 1 90 ? -4.174 -12.509 -13.678 1.00 87.94 90 SER A N 1
ATOM 654 C CA . SER A 1 90 ? -4.310 -13.445 -14.801 1.00 87.94 90 SER A CA 1
ATOM 655 C C . SER A 1 90 ? -4.513 -14.893 -14.338 1.00 87.94 90 SER A C 1
ATOM 657 O O . SER A 1 90 ? -5.476 -15.538 -14.748 1.00 87.94 90 SER A O 1
ATOM 659 N N . ARG A 1 91 ? -3.688 -15.387 -13.398 1.00 89.56 91 ARG A N 1
ATOM 660 C CA . ARG A 1 91 ? -3.848 -16.739 -12.820 1.00 89.56 91 ARG A CA 1
ATOM 661 C C . ARG A 1 91 ? -5.192 -16.942 -12.119 1.00 89.56 91 ARG A C 1
ATOM 663 O O . ARG A 1 91 ? -5.664 -18.070 -12.039 1.00 89.56 91 ARG A O 1
ATOM 670 N N . SER A 1 92 ? -5.782 -15.864 -11.611 1.00 87.81 92 SER A N 1
ATOM 671 C CA . SER A 1 92 ? -7.076 -15.887 -10.929 1.00 87.81 92 SER A CA 1
ATOM 672 C C . SER A 1 92 ? -8.262 -15.645 -11.871 1.00 87.81 92 SER A C 1
ATOM 674 O O . SER A 1 92 ? -9.396 -15.651 -11.410 1.00 87.81 92 SER A O 1
ATOM 676 N N . GLY A 1 93 ? -8.048 -15.398 -13.170 1.00 88.19 93 GLY A N 1
ATOM 677 C CA . GLY A 1 93 ? -9.125 -14.998 -14.087 1.00 88.19 93 GLY A CA 1
ATOM 678 C C . GLY A 1 93 ? -9.720 -13.617 -13.768 1.00 88.19 93 GLY A C 1
ATOM 679 O O . GLY A 1 93 ? -10.860 -13.321 -14.122 1.00 88.19 93 GLY A O 1
ATOM 680 N N . ILE A 1 94 ? -8.975 -12.761 -13.065 1.00 87.38 94 ILE A N 1
ATOM 681 C CA . ILE A 1 94 ? -9.396 -11.396 -12.742 1.00 87.38 94 ILE A CA 1
ATOM 682 C C . ILE A 1 94 ? -8.945 -10.476 -13.876 1.00 87.38 94 ILE A C 1
ATOM 684 O O . ILE A 1 94 ? -7.749 -10.280 -14.098 1.00 87.38 94 ILE A O 1
ATOM 688 N N . SER A 1 95 ? -9.909 -9.883 -14.579 1.00 85.31 95 SER A N 1
ATOM 689 C CA . SER A 1 95 ? -9.627 -8.836 -15.561 1.00 85.31 95 SER A CA 1
ATOM 690 C C . SER A 1 95 ? -9.280 -7.539 -14.835 1.00 85.31 95 SER A C 1
ATOM 692 O O . SER A 1 95 ? -10.113 -6.980 -14.124 1.00 85.31 95 SER A O 1
ATOM 694 N N . LEU A 1 96 ? -8.058 -7.048 -15.031 1.00 86.50 96 LEU A N 1
ATOM 695 C CA . LEU A 1 96 ? -7.660 -5.721 -14.563 1.00 86.50 96 LEU A CA 1
ATOM 696 C C . LEU A 1 96 ? -8.271 -4.628 -15.444 1.00 86.50 96 LEU A C 1
ATOM 698 O O . LEU A 1 96 ? -8.697 -4.892 -16.572 1.00 86.50 96 LEU A O 1
ATOM 702 N N . LEU A 1 97 ? -8.301 -3.399 -14.922 1.00 85.50 97 LEU A N 1
ATOM 703 C CA . LEU A 1 97 ? -8.704 -2.249 -15.720 1.00 85.50 97 LEU A CA 1
ATOM 704 C C . LEU A 1 97 ? -7.707 -2.039 -16.874 1.00 85.50 97 LEU A C 1
ATOM 706 O O . LEU A 1 97 ? -6.493 -2.086 -16.650 1.00 85.50 97 LEU A O 1
ATOM 710 N N . PRO A 1 98 ? -8.211 -1.827 -18.099 1.00 83.62 98 PRO A N 1
ATOM 711 C CA . PRO A 1 98 ? -7.378 -1.575 -19.264 1.00 83.62 98 PRO A CA 1
ATOM 712 C C . PRO A 1 98 ? -6.684 -0.215 -19.134 1.00 83.62 98 PRO A C 1
ATOM 714 O O . PRO A 1 98 ? -7.278 0.751 -18.658 1.00 83.62 98 PRO A O 1
ATOM 717 N N . ASN A 1 99 ? -5.439 -0.130 -19.596 1.00 81.62 99 ASN A N 1
ATOM 718 C CA . ASN A 1 99 ? -4.679 1.124 -19.641 1.00 81.62 99 ASN A CA 1
ATOM 719 C C . ASN A 1 99 ? -4.852 1.850 -20.979 1.00 81.62 99 ASN A C 1
ATOM 721 O O . ASN A 1 99 ? -4.461 3.007 -21.115 1.00 81.62 99 ASN A O 1
ATOM 725 N N . THR A 1 100 ? -5.412 1.175 -21.985 1.00 84.38 100 THR A N 1
ATOM 726 C CA . THR A 1 100 ? -5.657 1.749 -23.309 1.00 84.38 100 THR A CA 1
ATOM 727 C C . THR A 1 100 ? -7.065 1.436 -23.798 1.00 84.38 100 THR A C 1
ATOM 729 O O . THR A 1 100 ? -7.677 0.443 -23.404 1.00 84.38 100 THR A O 1
ATOM 732 N N . LEU A 1 101 ? -7.572 2.258 -24.717 1.00 86.94 101 LEU A N 1
ATOM 733 C CA . LEU A 1 101 ? -8.851 1.993 -25.376 1.00 86.94 101 LEU A CA 1
ATOM 734 C C . LEU A 1 101 ? -8.838 0.655 -26.128 1.00 86.94 101 LEU A C 1
ATOM 736 O O . LEU A 1 101 ? -9.827 -0.067 -26.089 1.00 86.94 101 LEU A O 1
ATOM 740 N N . ALA A 1 102 ? -7.721 0.312 -26.777 1.00 86.69 102 ALA A N 1
ATOM 741 C CA . ALA A 1 102 ? -7.572 -0.949 -27.499 1.00 86.69 102 ALA A CA 1
ATOM 742 C C . ALA A 1 102 ? -7.731 -2.162 -26.565 1.00 86.69 102 ALA A C 1
ATOM 744 O O . ALA A 1 102 ? -8.427 -3.113 -26.907 1.00 86.69 102 ALA A O 1
ATOM 745 N N . GLU A 1 103 ? -7.149 -2.098 -25.364 1.00 82.62 103 GLU A N 1
ATOM 746 C CA . GLU A 1 103 ? -7.359 -3.110 -24.322 1.00 82.62 103 GLU A CA 1
ATOM 747 C C . GLU A 1 103 ? -8.814 -3.118 -23.821 1.00 82.62 103 GLU A C 1
ATOM 749 O O . GLU A 1 103 ? -9.361 -4.180 -23.540 1.00 82.62 103 GLU A O 1
ATOM 754 N N . ALA A 1 104 ? -9.461 -1.951 -23.732 1.00 83.31 104 ALA A N 1
ATOM 755 C CA . ALA A 1 104 ? -10.823 -1.826 -23.213 1.00 83.31 104 ALA A CA 1
ATOM 756 C C . ALA A 1 104 ? -11.906 -2.420 -24.126 1.00 83.31 104 ALA A C 1
ATOM 758 O O . ALA A 1 104 ? -12.922 -2.901 -23.621 1.00 83.31 104 ALA A O 1
ATOM 759 N N . ILE A 1 105 ? -11.700 -2.368 -25.446 1.00 87.88 105 ILE A N 1
ATOM 760 C CA . ILE A 1 105 ? -12.639 -2.889 -26.456 1.00 87.88 105 ILE A CA 1
ATOM 761 C C . ILE A 1 105 ? -12.363 -4.345 -26.851 1.00 87.88 105 ILE A C 1
ATOM 763 O O . ILE A 1 105 ? -13.132 -4.921 -27.617 1.00 87.88 105 ILE A O 1
ATOM 767 N N . GLY A 1 106 ? -11.262 -4.927 -26.370 1.00 82.19 106 GLY A N 1
ATOM 768 C CA . GLY A 1 106 ? -10.917 -6.322 -26.622 1.00 82.19 106 GLY A CA 1
ATOM 769 C C . GLY A 1 106 ? -11.855 -7.305 -25.915 1.00 82.19 106 GLY A C 1
ATOM 770 O O . GLY A 1 106 ? -12.590 -6.951 -24.989 1.00 82.19 106 GLY A O 1
ATOM 771 N N . GLU A 1 107 ? -11.808 -8.571 -26.336 1.00 79.44 107 GLU A N 1
ATOM 772 C CA . GLU A 1 107 ? -12.501 -9.643 -25.621 1.00 79.44 107 GLU A CA 1
ATOM 773 C C . GLU A 1 107 ? -11.935 -9.786 -24.207 1.00 79.44 107 GLU A C 1
ATOM 775 O O . GLU A 1 107 ? -10.726 -9.919 -24.000 1.00 79.44 107 GLU A O 1
ATOM 780 N N . ARG A 1 108 ? -12.828 -9.762 -23.214 1.00 71.62 108 ARG A N 1
ATOM 781 C CA . ARG A 1 108 ? -12.438 -9.982 -21.824 1.00 71.62 108 ARG A CA 1
ATOM 782 C C . ARG A 1 108 ? -12.191 -11.477 -21.608 1.00 71.62 108 ARG A C 1
ATOM 784 O O . ARG A 1 108 ? -13.028 -12.280 -22.025 1.00 71.62 108 ARG A O 1
ATOM 791 N N . PRO A 1 109 ? -11.095 -11.868 -20.937 1.00 71.12 109 PRO A N 1
ATOM 792 C CA . PRO A 1 109 ? -10.888 -13.262 -20.566 1.00 71.12 109 PRO A CA 1
ATOM 793 C C . PRO A 1 109 ? -12.034 -13.768 -19.677 1.00 71.12 109 PRO A C 1
ATOM 795 O O . PRO A 1 109 ? -12.747 -12.977 -19.053 1.00 71.12 109 PRO A O 1
ATOM 798 N N . LEU A 1 110 ? -12.197 -15.098 -19.621 1.00 66.19 110 LEU A N 1
ATOM 799 C CA . LEU A 1 110 ? -13.183 -15.763 -18.763 1.00 66.19 110 LEU A CA 1
ATOM 800 C C . LEU A 1 110 ? -13.104 -15.198 -17.340 1.00 66.19 110 LEU A C 1
ATOM 802 O O . LEU A 1 110 ? -12.045 -15.216 -16.715 1.00 66.19 110 LEU A O 1
ATOM 806 N N . GLY A 1 111 ? -14.229 -14.663 -16.864 1.00 77.69 111 GLY A N 1
ATOM 807 C CA . GLY A 1 111 ? -14.288 -13.941 -15.598 1.00 77.69 111 GLY A CA 1
ATOM 808 C C . GLY A 1 111 ? -14.015 -14.835 -14.391 1.00 77.69 111 GLY A C 1
ATOM 809 O O . GLY A 1 111 ? -14.290 -16.037 -14.420 1.00 77.69 111 GLY A O 1
ATOM 810 N N . TYR A 1 112 ? -13.506 -14.216 -13.325 1.00 82.81 112 TYR A N 1
ATOM 811 C CA . TYR A 1 112 ? -13.320 -14.808 -12.003 1.00 82.81 112 TYR A CA 1
ATOM 812 C C . TYR A 1 112 ? -14.546 -15.637 -11.589 1.00 82.81 112 TYR A C 1
ATOM 814 O O . TYR A 1 112 ? -15.662 -15.124 -11.551 1.00 82.81 112 TYR A O 1
ATOM 822 N N . GLN A 1 113 ? -14.327 -16.920 -11.290 1.00 80.88 113 GLN A N 1
ATOM 823 C CA . GLN A 1 113 ? -15.380 -17.884 -10.925 1.00 80.88 113 GLN A CA 1
ATOM 824 C C . GLN A 1 113 ? -15.483 -18.116 -9.409 1.00 80.88 113 GLN A C 1
ATOM 826 O O . GLN A 1 113 ? -16.259 -18.958 -8.960 1.00 80.88 113 GLN A O 1
ATOM 831 N N . GLY A 1 114 ? -14.662 -17.429 -8.611 1.00 82.81 114 GLY A N 1
ATOM 832 C CA . GLY A 1 114 ? -14.718 -17.543 -7.157 1.00 82.81 114 GLY A CA 1
ATOM 833 C C . GLY A 1 114 ? -15.846 -16.703 -6.544 1.00 82.81 114 GLY A C 1
ATOM 834 O O . GLY A 1 114 ? -16.470 -15.890 -7.232 1.00 82.81 114 GLY A O 1
ATOM 835 N N . PRO A 1 115 ? -16.118 -16.875 -5.240 1.00 82.75 115 PRO A N 1
ATOM 836 C CA . PRO A 1 115 ? -17.090 -16.049 -4.538 1.00 82.75 115 PRO A CA 1
ATOM 837 C C . PRO A 1 115 ? -16.600 -14.597 -4.497 1.00 82.75 115 PRO A C 1
ATOM 839 O O . PRO A 1 115 ? -15.511 -14.312 -4.004 1.00 82.75 115 PRO A O 1
ATOM 842 N N . GLY A 1 116 ? -17.403 -13.667 -5.014 1.00 76.94 116 GLY A N 1
ATOM 843 C CA . GLY A 1 116 ? -17.143 -12.243 -4.822 1.00 76.94 116 GLY A CA 1
ATOM 844 C C . GLY A 1 116 ? -17.303 -11.877 -3.346 1.00 76.94 116 GLY A C 1
ATOM 845 O O . GLY A 1 116 ? -18.329 -12.194 -2.744 1.00 76.94 116 GLY A O 1
ATOM 846 N N . ALA A 1 117 ? -16.309 -11.208 -2.767 1.00 76.44 117 ALA A N 1
ATOM 847 C CA . ALA A 1 117 ? -16.437 -10.605 -1.447 1.00 76.44 117 ALA A CA 1
ATOM 848 C C . ALA A 1 117 ? -16.998 -9.181 -1.616 1.00 76.44 117 ALA A C 1
ATOM 850 O O . ALA A 1 117 ? -16.353 -8.365 -2.283 1.00 76.44 117 ALA A O 1
ATOM 851 N N . PRO A 1 118 ? -18.195 -8.865 -1.087 1.00 77.69 118 PRO A N 1
ATOM 852 C CA . PRO A 1 118 ? -18.684 -7.493 -1.099 1.00 77.69 118 PRO A CA 1
ATOM 853 C C . PRO A 1 118 ? -17.772 -6.624 -0.229 1.00 77.69 118 PRO A C 1
ATOM 855 O O . PRO A 1 118 ? -17.306 -7.078 0.816 1.00 77.69 118 PRO A O 1
ATOM 858 N N . LEU A 1 119 ? -17.546 -5.375 -0.643 1.00 78.00 119 LEU A N 1
ATOM 859 C CA . LEU A 1 119 ? -16.856 -4.410 0.209 1.00 78.00 119 LEU A CA 1
ATOM 860 C C . LEU A 1 119 ? -17.675 -4.180 1.486 1.00 78.00 119 LEU A C 1
ATOM 862 O O . LEU A 1 119 ? -18.896 -4.023 1.422 1.00 78.00 119 LEU A O 1
ATOM 866 N N . ALA A 1 120 ? -17.009 -4.095 2.636 1.00 79.50 120 ALA A N 1
ATOM 867 C CA . ALA A 1 120 ? -17.644 -3.751 3.908 1.00 79.50 120 ALA A CA 1
ATOM 868 C C . ALA A 1 120 ? -18.139 -2.290 3.942 1.00 79.50 120 ALA A C 1
ATOM 870 O O . ALA A 1 120 ? -18.915 -1.899 4.821 1.00 79.50 120 ALA A O 1
ATOM 871 N N . MET A 1 121 ? -17.703 -1.464 2.989 1.00 72.69 121 MET A N 1
ATOM 872 C CA . MET A 1 121 ? -18.226 -0.120 2.760 1.00 72.69 121 MET A CA 1
ATOM 873 C C . MET A 1 121 ? -19.659 -0.163 2.197 1.00 72.69 121 MET A C 1
ATOM 875 O O . MET A 1 121 ? -19.864 -0.298 0.991 1.00 72.69 121 MET A O 1
ATOM 879 N N . THR A 1 122 ? -20.661 0.005 3.065 1.00 77.62 122 THR A N 1
ATOM 880 C CA . THR A 1 122 ? -22.060 0.206 2.646 1.00 77.62 122 THR A CA 1
ATOM 881 C C . THR A 1 122 ? -22.273 1.604 2.060 1.00 77.62 122 THR A C 1
ATOM 883 O O . THR A 1 122 ? -21.483 2.519 2.304 1.00 77.62 122 THR A O 1
ATOM 886 N N . GLN A 1 123 ? -23.370 1.800 1.319 1.00 73.25 123 GLN A N 1
ATOM 887 C CA . GLN A 1 123 ? -23.740 3.118 0.790 1.00 73.25 123 GLN A CA 1
ATOM 888 C C . GLN A 1 123 ? -23.861 4.171 1.905 1.00 73.25 123 GLN A C 1
ATOM 890 O O . GLN A 1 123 ? -23.291 5.251 1.790 1.00 73.25 123 GLN A O 1
ATOM 895 N N . GLU A 1 124 ? -24.502 3.826 3.021 1.00 79.81 124 GLU A N 1
ATOM 896 C CA . GLU A 1 124 ? -24.638 4.703 4.193 1.00 79.81 124 GLU A CA 1
ATOM 897 C C . GLU A 1 124 ? -23.272 5.089 4.778 1.00 79.81 124 GLU A C 1
ATOM 899 O O . GLU A 1 124 ? -23.038 6.239 5.152 1.00 79.81 124 GLU A O 1
ATOM 904 N N . ARG A 1 125 ? -22.333 4.135 4.836 1.00 74.44 125 ARG A N 1
ATOM 905 C CA . ARG A 1 125 ? -20.981 4.385 5.345 1.00 74.44 125 ARG A CA 1
ATOM 906 C C . ARG A 1 125 ? -20.172 5.253 4.384 1.00 74.44 125 ARG A C 1
ATOM 908 O O . ARG A 1 125 ? -19.440 6.127 4.846 1.00 74.44 125 ARG A O 1
ATOM 915 N N . ASN A 1 126 ? -20.351 5.067 3.078 1.00 73.69 126 ASN A N 1
ATOM 916 C CA . ASN A 1 126 ? -19.768 5.931 2.057 1.00 73.69 126 ASN A CA 1
ATOM 917 C C . ASN A 1 126 ? -20.301 7.367 2.193 1.00 73.69 126 ASN A C 1
ATOM 919 O O . ASN A 1 126 ? -19.522 8.307 2.310 1.00 73.69 126 ASN A O 1
ATOM 923 N N . GLU A 1 127 ? -21.617 7.545 2.293 1.00 78.44 127 GLU A N 1
ATOM 924 C CA . GLU A 1 127 ? -22.248 8.855 2.505 1.00 78.44 127 GLU A CA 1
ATOM 925 C C . GLU A 1 127 ? -21.764 9.526 3.805 1.00 78.44 127 GLU A C 1
ATOM 927 O O . GLU A 1 127 ? -21.488 10.727 3.829 1.00 78.44 127 GLU A O 1
ATOM 932 N N . ALA A 1 128 ? -21.563 8.759 4.880 1.00 78.38 128 ALA A N 1
ATOM 933 C CA . ALA A 1 128 ? -21.004 9.262 6.136 1.00 78.38 128 ALA A CA 1
ATOM 934 C C . ALA A 1 128 ? -19.530 9.703 6.022 1.00 78.38 128 ALA A C 1
ATOM 936 O O . ALA A 1 128 ? -19.110 10.642 6.698 1.00 78.38 128 ALA A O 1
ATOM 937 N N . VAL A 1 129 ? -18.728 9.042 5.183 1.00 72.06 129 VAL A N 1
ATOM 938 C CA . VAL A 1 129 ? -17.348 9.461 4.889 1.00 72.06 129 VAL A CA 1
ATOM 939 C C . VAL A 1 129 ? -17.344 10.704 3.993 1.00 72.06 129 VAL A C 1
ATOM 941 O O . VAL A 1 129 ? -16.671 11.684 4.308 1.00 72.06 129 VAL A O 1
ATOM 944 N N . MET A 1 130 ? -18.148 10.709 2.929 1.00 71.75 130 MET A N 1
ATOM 945 C CA . MET A 1 130 ? -18.232 11.814 1.969 1.00 71.75 130 MET A CA 1
ATOM 946 C C . MET A 1 130 ? -18.829 13.086 2.579 1.00 71.75 130 MET A C 1
ATOM 948 O O . MET A 1 130 ? -18.371 14.185 2.280 1.00 71.75 130 MET A O 1
ATOM 952 N N . SER A 1 131 ? -19.798 12.969 3.489 1.00 74.81 131 SER A N 1
ATOM 953 C CA . SER A 1 131 ? -20.368 14.119 4.208 1.00 74.81 131 SER A CA 1
ATOM 954 C C . SER A 1 131 ? -19.354 14.823 5.111 1.00 74.81 131 SER A C 1
ATOM 956 O O . SER A 1 131 ? -19.431 16.036 5.267 1.00 74.81 131 SER A O 1
ATOM 958 N N . LYS A 1 132 ? -18.349 14.112 5.639 1.00 68.75 132 LYS A N 1
ATOM 959 C CA . LYS A 1 132 ? -17.224 14.740 6.357 1.00 68.75 132 LYS A CA 1
ATOM 960 C C . LYS A 1 132 ? -16.282 15.506 5.426 1.00 68.75 132 LYS A C 1
ATOM 962 O O . LYS A 1 132 ? -15.590 16.409 5.883 1.00 68.75 132 LYS A O 1
ATOM 967 N N . ALA A 1 133 ? -16.251 15.152 4.141 1.00 64.06 133 ALA A N 1
ATOM 968 C CA . ALA A 1 133 ? -15.514 15.883 3.112 1.00 64.06 133 ALA A CA 1
ATOM 969 C C . ALA A 1 133 ? -16.327 17.048 2.512 1.00 64.06 133 ALA A C 1
ATOM 971 O O . ALA A 1 133 ? -15.746 17.954 1.903 1.00 64.06 133 ALA A O 1
ATOM 972 N N . ALA A 1 134 ? -17.654 17.059 2.692 1.00 60.44 134 ALA A N 1
ATOM 973 C CA . ALA A 1 134 ? -18.530 18.126 2.226 1.00 60.44 134 ALA A CA 1
ATOM 974 C C . ALA A 1 134 ? -18.203 19.434 2.970 1.00 60.44 134 ALA A C 1
ATOM 976 O O . ALA A 1 134 ? -18.486 19.589 4.154 1.00 60.44 134 ALA A O 1
ATOM 977 N N . GLY A 1 135 ? -17.560 20.367 2.262 1.00 60.72 135 GLY A N 1
ATOM 978 C CA . GLY A 1 135 ? -17.064 21.637 2.807 1.00 60.72 135 GLY A CA 1
ATOM 979 C C . GLY A 1 135 ? -15.537 21.754 2.886 1.00 60.72 135 GLY A C 1
ATOM 980 O O . GLY A 1 135 ? -15.040 22.854 3.102 1.00 60.72 135 GLY A O 1
ATOM 981 N N . ILE A 1 136 ? -14.789 20.664 2.662 1.00 59.84 136 ILE A N 1
ATOM 982 C CA . ILE A 1 136 ? -13.316 20.682 2.550 1.00 59.84 136 ILE A CA 1
ATOM 983 C C . ILE A 1 136 ? -12.884 20.904 1.092 1.00 59.84 136 ILE A C 1
ATOM 985 O O . ILE A 1 136 ? -11.872 21.551 0.828 1.00 59.84 136 ILE A O 1
ATOM 989 N N . ALA A 1 137 ? -13.674 20.419 0.131 1.00 53.66 137 ALA A N 1
ATOM 990 C CA . ALA A 1 137 ? -13.442 20.656 -1.287 1.00 53.66 137 ALA A CA 1
ATOM 991 C C . ALA A 1 137 ? -13.834 22.093 -1.672 1.00 53.66 137 ALA A C 1
ATOM 993 O O . ALA A 1 137 ? -14.928 22.341 -2.178 1.00 53.66 137 ALA A O 1
ATOM 994 N N . GLN A 1 138 ? -12.926 23.051 -1.487 1.00 55.44 138 GLN A N 1
ATOM 995 C CA . GLN A 1 138 ? -12.871 24.149 -2.446 1.00 55.44 138 GLN A CA 1
ATOM 996 C C . GLN A 1 138 ? -12.351 23.550 -3.750 1.00 55.44 138 GLN A C 1
ATOM 998 O O . GLN A 1 138 ? -11.152 23.338 -3.908 1.00 55.44 138 GLN A O 1
ATOM 1003 N N . ILE A 1 139 ? -13.264 23.237 -4.672 1.00 55.19 139 ILE A N 1
ATOM 1004 C CA . ILE A 1 139 ? -12.899 23.061 -6.076 1.00 55.19 139 ILE A CA 1
ATOM 1005 C C . ILE A 1 139 ? -12.417 24.437 -6.533 1.00 55.19 139 ILE A C 1
ATOM 1007 O O . ILE A 1 139 ? -13.210 25.303 -6.896 1.00 55.19 139 ILE A O 1
ATOM 1011 N N . THR A 1 140 ? -11.118 24.682 -6.425 1.00 55.81 140 THR A N 1
ATOM 1012 C CA . THR A 1 140 ? -10.487 25.745 -7.190 1.00 55.81 140 THR A CA 1
ATOM 1013 C C . THR A 1 140 ? -10.474 25.285 -8.643 1.00 55.81 140 THR A C 1
ATOM 1015 O O . THR A 1 140 ? -10.191 24.119 -8.927 1.00 55.81 140 THR A O 1
ATOM 1018 N N . GLU A 1 141 ? -10.833 26.166 -9.577 1.00 54.59 141 GLU A N 1
ATOM 1019 C CA . GLU A 1 141 ? -10.612 25.885 -10.995 1.00 54.59 141 GLU A CA 1
ATOM 1020 C C . GLU A 1 141 ? -9.139 25.507 -11.187 1.00 54.59 141 GLU A C 1
ATOM 1022 O O . GLU A 1 141 ? -8.233 26.288 -10.879 1.00 54.59 141 GLU A O 1
ATOM 1027 N N . LEU A 1 142 ? -8.891 24.286 -11.665 1.00 50.94 142 LEU A N 1
ATOM 1028 C CA . LEU A 1 142 ? -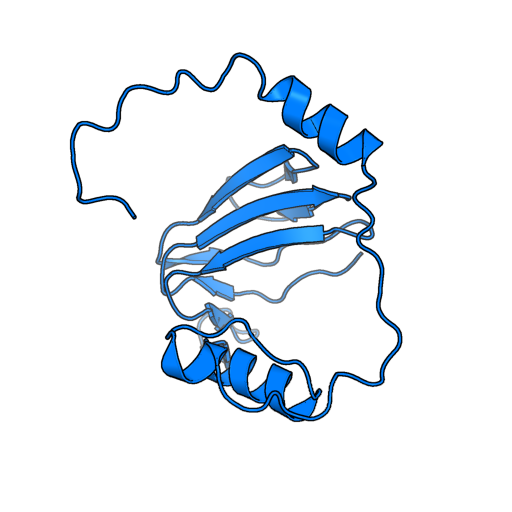7.554 23.844 -12.033 1.00 50.94 142 LEU A CA 1
ATOM 1029 C C . LEU A 1 142 ? -7.148 24.608 -13.296 1.00 50.94 142 LEU A C 1
ATOM 1031 O O . LEU A 1 142 ? -7.535 24.257 -14.405 1.00 50.94 142 LEU A O 1
ATOM 1035 N N . SER A 1 143 ? -6.369 25.673 -13.127 1.00 53.97 143 SER A N 1
ATOM 1036 C CA . SER A 1 143 ? -5.883 26.506 -14.233 1.00 53.97 143 SER A CA 1
ATOM 1037 C C . SER A 1 143 ? -4.678 25.913 -14.976 1.00 53.97 143 SER A C 1
ATOM 1039 O O . SER A 1 143 ? -4.238 26.484 -15.971 1.00 53.97 143 SER A O 1
ATOM 1041 N N . ASN A 1 144 ? -4.147 24.765 -14.532 1.00 42.56 144 ASN A N 1
ATOM 1042 C CA . ASN A 1 144 ? -2.953 24.139 -15.103 1.00 42.56 144 ASN A CA 1
ATOM 1043 C C . ASN A 1 144 ? -3.232 22.700 -15.561 1.00 42.56 144 ASN A C 1
ATOM 1045 O O . ASN A 1 144 ? -3.509 21.821 -14.750 1.00 42.56 144 ASN A O 1
ATOM 1049 N N . ALA A 1 145 ? -3.083 22.452 -16.864 1.00 44.78 145 ALA A N 1
ATOM 1050 C CA . ALA A 1 145 ? -3.462 21.212 -17.552 1.00 44.78 145 ALA A CA 1
ATOM 1051 C C . ALA A 1 145 ? -2.559 19.981 -17.288 1.00 44.78 145 ALA A C 1
ATOM 1053 O O . ALA A 1 145 ? -2.670 18.985 -17.997 1.00 44.78 145 ALA A O 1
ATOM 1054 N N . HIS A 1 146 ? -1.637 20.036 -16.322 1.00 35.97 146 HIS A N 1
ATOM 1055 C CA . HIS A 1 146 ? -0.594 19.011 -16.146 1.00 35.97 146 HIS A CA 1
ATOM 1056 C C . HIS A 1 146 ? -0.836 18.012 -15.011 1.00 35.97 146 HIS A C 1
ATOM 1058 O O . HIS A 1 146 ? 0.008 17.149 -14.787 1.00 35.97 146 HIS A O 1
ATOM 1064 N N . PHE A 1 147 ? -1.975 18.087 -14.327 1.00 35.66 147 PHE A N 1
ATOM 1065 C CA . PHE A 1 147 ? -2.387 17.063 -13.373 1.00 35.66 147 PHE A CA 1
ATOM 1066 C C . PHE A 1 147 ? -3.624 16.354 -13.929 1.00 35.66 147 PHE A C 1
ATOM 1068 O O . PHE A 1 147 ? -4.731 16.887 -13.869 1.00 35.66 147 PHE A O 1
ATOM 1075 N N . VAL A 1 148 ? -3.384 15.185 -14.528 1.00 37.72 148 VAL A N 1
ATOM 1076 C CA . VAL A 1 148 ? -4.376 14.136 -14.804 1.00 37.72 148 VAL A CA 1
ATOM 1077 C C . VAL A 1 148 ? -4.075 12.989 -13.856 1.00 37.72 148 VAL A C 1
ATOM 1079 O O . VAL A 1 148 ? -2.870 12.668 -13.730 1.00 37.72 148 VAL A O 1
#

InterPro domains:
  IPR011051 RmlC-like cupin domain superfamily [SSF51182] (2-75)
  IPR014710 RmlC-like jelly roll fold [G3DSA:2.60.120.10] (1-87)
  IPR025979 ChrR-like cupin domain [PF12973] (5-67)

Organism: NCBI:txid89044

Radius of gyration: 18.22 Å; chains: 1; bounding box: 44×44×44 Å